Protein AF-A0A845TVC6-F1 (afdb_monomer_lite)

Structure (mmCIF, N/CA/C/O backbone):
data_AF-A0A845TVC6-F1
#
_entry.id   AF-A0A845TVC6-F1
#
loop_
_atom_site.group_PDB
_atom_site.id
_atom_site.type_symbol
_atom_site.label_atom_id
_atom_site.label_alt_id
_atom_site.label_comp_id
_atom_site.label_asym_id
_atom_site.label_entity_id
_atom_site.label_seq_id
_atom_site.pdbx_PDB_ins_code
_atom_site.Cartn_x
_atom_site.Cartn_y
_atom_site.Cartn_z
_atom_site.occupancy
_atom_site.B_iso_or_equiv
_atom_site.auth_seq_id
_atom_site.auth_comp_id
_atom_site.auth_asym_id
_atom_site.auth_atom_id
_atom_site.pdbx_PDB_model_num
ATOM 1 N N . MET A 1 1 ? 1.008 -5.734 -44.797 1.00 48.75 1 MET A N 1
ATOM 2 C CA . MET A 1 1 ? 0.736 -6.660 -43.676 1.00 48.75 1 MET A CA 1
ATOM 3 C C . MET A 1 1 ? 1.845 -6.363 -42.695 1.00 48.75 1 MET A C 1
ATOM 5 O O . MET A 1 1 ? 2.900 -6.953 -42.824 1.00 48.75 1 MET A O 1
ATOM 9 N N . ASP A 1 2 ? 1.666 -5.408 -41.784 1.00 39.56 2 ASP A N 1
ATOM 10 C CA . ASP A 1 2 ? 2.786 -4.949 -40.949 1.00 39.56 2 ASP A CA 1
ATOM 11 C C . ASP A 1 2 ? 2.290 -4.778 -39.523 1.00 39.56 2 ASP A C 1
ATOM 13 O O . ASP A 1 2 ? 2.051 -3.693 -38.999 1.00 39.56 2 ASP A O 1
ATOM 17 N N . GLY A 1 3 ? 2.035 -5.936 -38.921 1.00 44.00 3 GLY A N 1
ATOM 18 C CA . GLY A 1 3 ? 1.875 -6.053 -37.490 1.00 44.00 3 GLY A CA 1
ATOM 19 C C . GLY A 1 3 ? 3.236 -6.065 -36.800 1.00 44.00 3 GLY A C 1
ATOM 20 O O . GLY A 1 3 ? 4.192 -6.651 -37.295 1.00 44.00 3 GLY A O 1
ATOM 21 N N . ARG A 1 4 ? 3.220 -5.558 -35.564 1.00 46.47 4 ARG A N 1
ATOM 22 C CA . ARG A 1 4 ? 4.170 -5.838 -34.472 1.00 46.47 4 ARG A CA 1
ATOM 23 C C . ARG A 1 4 ? 5.437 -4.985 -34.438 1.00 46.47 4 ARG A C 1
ATOM 25 O O . ARG A 1 4 ? 6.548 -5.458 -34.616 1.00 46.47 4 ARG A O 1
ATOM 32 N N . GLY A 1 5 ? 5.242 -3.772 -33.937 1.00 34.66 5 GLY A N 1
ATOM 33 C CA . GLY A 1 5 ? 6.148 -3.165 -32.967 1.00 34.66 5 GLY A CA 1
ATOM 34 C C . GLY A 1 5 ? 5.444 -2.991 -31.622 1.00 34.66 5 GLY A C 1
ATOM 35 O O . GLY A 1 5 ? 5.400 -1.881 -31.103 1.00 34.66 5 GLY A O 1
ATOM 36 N N . ARG A 1 6 ? 4.823 -4.048 -31.059 1.00 37.31 6 ARG A N 1
ATOM 37 C CA . ARG A 1 6 ? 4.496 -4.028 -29.621 1.00 37.31 6 ARG A CA 1
ATOM 38 C C . ARG A 1 6 ? 5.851 -3.970 -28.935 1.00 37.31 6 ARG A C 1
ATOM 40 O O . ARG A 1 6 ? 6.510 -4.997 -28.819 1.00 37.31 6 ARG A O 1
ATOM 47 N N . SER A 1 7 ? 6.284 -2.767 -28.569 1.00 37.03 7 SER A N 1
ATOM 48 C CA . SER A 1 7 ? 7.358 -2.587 -27.608 1.00 37.03 7 SER A CA 1
ATOM 49 C C . SER A 1 7 ? 6.877 -3.291 -26.345 1.00 37.03 7 SER A C 1
ATOM 51 O O . SER A 1 7 ? 6.062 -2.764 -25.588 1.00 37.03 7 SER A O 1
ATOM 53 N N . LEU A 1 8 ? 7.263 -4.560 -26.216 1.00 42.22 8 LEU A N 1
ATOM 54 C CA . LEU A 1 8 ? 7.167 -5.338 -24.998 1.00 42.22 8 LEU A CA 1
ATOM 55 C C . LEU A 1 8 ? 8.187 -4.695 -24.069 1.00 42.22 8 LEU A C 1
ATOM 57 O O . LEU A 1 8 ? 9.314 -5.160 -23.934 1.00 42.22 8 LEU A O 1
ATOM 61 N N . ILE A 1 9 ? 7.815 -3.551 -23.502 1.00 46.81 9 ILE A N 1
ATOM 62 C CA . ILE A 1 9 ? 8.515 -3.009 -22.356 1.00 46.81 9 ILE A CA 1
ATOM 63 C C . ILE A 1 9 ? 8.237 -4.045 -21.274 1.00 46.81 9 ILE A C 1
ATOM 65 O O . ILE A 1 9 ? 7.154 -4.066 -20.703 1.00 46.81 9 ILE A O 1
ATOM 69 N N . SER A 1 10 ? 9.153 -4.990 -21.079 1.00 46.50 10 SER A N 1
ATOM 70 C CA . SER A 1 10 ? 9.121 -5.875 -19.924 1.00 46.50 10 SER A CA 1
ATOM 71 C C . SER A 1 10 ? 9.284 -4.981 -18.704 1.00 46.50 10 SER A C 1
ATOM 73 O O . SER A 1 10 ? 10.396 -4.594 -18.345 1.00 46.50 10 SER A O 1
ATOM 75 N N . HIS A 1 11 ? 8.166 -4.567 -18.118 1.00 66.75 11 HIS A N 1
ATOM 76 C 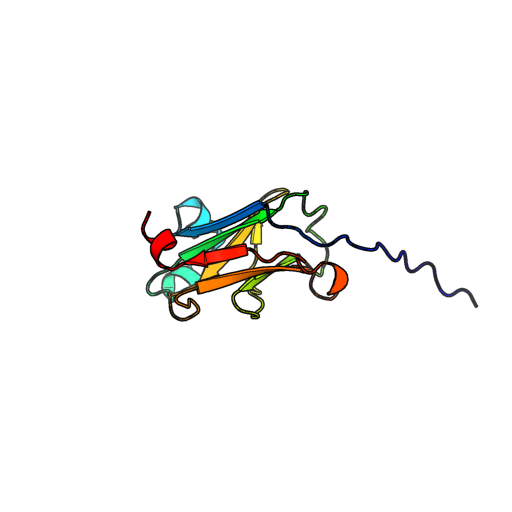CA . HIS A 1 11 ? 8.185 -3.808 -16.889 1.00 66.75 11 HIS A CA 1
ATOM 77 C C . HIS A 1 11 ? 8.736 -4.744 -15.808 1.00 66.75 11 HIS A C 1
ATOM 79 O O . HIS A 1 11 ? 8.174 -5.800 -15.518 1.00 66.75 11 HIS A O 1
ATOM 85 N N . ALA A 1 12 ? 9.907 -4.403 -15.273 1.00 81.44 12 ALA A N 1
ATOM 86 C CA . ALA A 1 12 ? 10.497 -5.168 -14.187 1.00 81.44 12 ALA A CA 1
ATOM 87 C C . ALA A 1 12 ? 9.536 -5.188 -12.980 1.00 81.44 12 ALA A C 1
ATOM 89 O O . ALA A 1 12 ? 8.803 -4.214 -12.776 1.00 81.44 12 ALA A O 1
ATOM 90 N N . PRO A 1 13 ? 9.564 -6.251 -12.159 1.00 89.56 13 PRO A N 1
ATOM 91 C CA . PRO A 1 13 ? 8.813 -6.302 -10.914 1.00 89.56 13 PRO A CA 1
ATOM 92 C C . PRO A 1 13 ? 9.030 -5.055 -10.056 1.00 89.56 13 PRO A C 1
ATOM 94 O O . PRO A 1 13 ? 10.162 -4.581 -9.898 1.00 89.56 13 PRO A O 1
ATOM 97 N N . VAL A 1 14 ? 7.944 -4.537 -9.488 1.00 91.00 14 VAL A N 1
ATOM 98 C CA . VAL A 1 14 ? 7.988 -3.415 -8.554 1.00 91.00 14 VAL A CA 1
ATOM 99 C C . VAL A 1 14 ? 8.325 -3.951 -7.170 1.00 91.00 14 VAL A C 1
ATOM 101 O O . VAL A 1 14 ? 7.456 -4.414 -6.435 1.00 91.00 14 VAL A O 1
ATOM 104 N N . GLU A 1 15 ? 9.600 -3.883 -6.802 1.00 95.44 15 GLU A N 1
ATOM 105 C CA . GLU A 1 15 ? 10.055 -4.300 -5.475 1.00 95.44 15 GLU A CA 1
ATOM 106 C C . GLU A 1 15 ? 9.863 -3.188 -4.439 1.00 95.44 15 GLU A C 1
ATOM 108 O O . GLU A 1 15 ? 10.071 -1.998 -4.717 1.00 95.44 15 GLU A O 1
ATOM 113 N N . LEU A 1 16 ? 9.480 -3.585 -3.226 1.00 96.56 16 LEU A N 1
ATOM 114 C CA . LEU A 1 16 ? 9.158 -2.665 -2.141 1.00 96.56 16 LEU A CA 1
ATOM 115 C C . LEU A 1 16 ? 10.355 -2.487 -1.212 1.00 96.56 16 LEU A C 1
ATOM 117 O O . LEU A 1 16 ? 11.036 -3.443 -0.856 1.00 96.56 16 LEU A O 1
ATOM 121 N N . LYS A 1 17 ? 10.601 -1.243 -0.814 1.00 96.25 17 LYS A N 1
ATOM 122 C CA . LYS A 1 17 ? 11.617 -0.877 0.173 1.00 96.25 17 LYS A CA 1
ATOM 123 C C . LYS A 1 17 ? 11.035 -0.880 1.584 1.00 96.25 17 LYS A C 1
ATOM 125 O O . LYS A 1 17 ? 11.677 -1.357 2.511 1.00 96.25 17 LYS A O 1
ATOM 130 N N . SER A 1 18 ? 9.842 -0.317 1.745 1.00 95.12 18 SER A N 1
ATOM 131 C CA . SER A 1 18 ? 9.168 -0.212 3.038 1.00 95.12 18 SER A CA 1
ATOM 132 C C . SER A 1 18 ? 7.668 -0.054 2.857 1.00 95.12 18 SER A C 1
ATOM 134 O O . SER A 1 18 ? 7.211 0.515 1.862 1.00 95.12 18 SER A O 1
ATOM 136 N N . VAL A 1 19 ? 6.915 -0.518 3.850 1.00 95.06 19 VAL A N 1
ATOM 137 C CA . VAL A 1 19 ? 5.479 -0.273 3.973 1.00 95.06 19 VAL A CA 1
ATOM 138 C C . VAL A 1 19 ? 5.185 0.238 5.372 1.00 95.06 19 VAL A C 1
ATOM 140 O O . VAL A 1 19 ? 5.813 -0.195 6.336 1.00 95.06 19 VAL A O 1
ATOM 143 N N . SER A 1 20 ? 4.246 1.162 5.489 1.00 93.50 20 SER A N 1
ATOM 144 C CA . SER A 1 20 ? 3.750 1.627 6.777 1.00 93.50 20 SER A CA 1
ATOM 145 C C . SER A 1 20 ? 2.281 1.974 6.669 1.00 93.50 20 SER A C 1
ATOM 147 O O . SER A 1 20 ? 1.782 2.327 5.602 1.00 93.50 20 SER A O 1
ATOM 149 N N . ILE A 1 21 ? 1.572 1.866 7.782 1.00 92.25 21 ILE A N 1
ATOM 150 C CA . ILE A 1 21 ? 0.182 2.284 7.865 1.00 92.25 21 ILE A CA 1
ATOM 151 C C . ILE A 1 21 ? -0.013 3.089 9.137 1.00 92.25 21 ILE A C 1
ATOM 153 O O . ILE A 1 21 ? 0.494 2.728 10.195 1.00 92.25 21 ILE A O 1
ATOM 157 N N . ARG A 1 22 ? -0.697 4.221 9.009 1.00 91.94 22 ARG A N 1
ATOM 158 C CA . ARG A 1 22 ? -0.880 5.186 10.095 1.00 91.94 22 ARG A CA 1
ATOM 159 C C . ARG A 1 22 ? -2.126 6.029 9.863 1.00 91.94 22 ARG A C 1
ATOM 161 O O . ARG A 1 22 ? -2.754 5.936 8.810 1.00 91.94 22 ARG A O 1
ATOM 168 N N . ARG A 1 23 ? -2.481 6.862 10.841 1.00 91.44 23 ARG A N 1
ATOM 169 C CA . ARG A 1 23 ? -3.497 7.909 10.651 1.00 91.44 23 ARG A CA 1
ATOM 170 C C . ARG A 1 23 ? -3.015 8.933 9.625 1.00 91.44 23 ARG A C 1
ATOM 172 O O . ARG A 1 23 ? -1.812 9.165 9.514 1.00 91.44 23 ARG A O 1
ATOM 179 N N . LEU A 1 24 ? -3.958 9.514 8.889 1.00 91.94 24 LEU A N 1
ATOM 180 C CA . LEU A 1 24 ? -3.649 10.532 7.890 1.00 91.94 24 LEU A CA 1
ATOM 181 C C . LEU A 1 24 ? -3.100 11.785 8.580 1.00 91.94 24 LEU A C 1
ATOM 183 O O . LEU A 1 24 ? -3.563 12.166 9.655 1.00 91.94 24 LEU A O 1
ATOM 187 N N . ASP A 1 25 ? -2.125 12.415 7.938 1.00 90.88 25 ASP A N 1
ATOM 188 C CA . ASP A 1 25 ? -1.705 13.782 8.234 1.00 90.88 25 ASP A CA 1
ATOM 189 C C . ASP A 1 25 ? -2.423 14.798 7.321 1.00 90.88 25 ASP A C 1
ATOM 191 O O . ASP A 1 25 ? -3.064 14.431 6.336 1.00 90.88 25 ASP A O 1
ATOM 195 N N . ALA A 1 26 ? -2.327 16.092 7.645 1.00 89.62 26 ALA A N 1
ATOM 196 C CA . ALA A 1 26 ? -3.115 17.146 6.994 1.00 89.62 26 ALA A CA 1
ATOM 197 C C . ALA A 1 26 ? -2.889 17.273 5.474 1.00 89.62 26 ALA A C 1
ATOM 199 O O . ALA A 1 26 ? -3.735 17.823 4.768 1.00 89.62 26 ALA A O 1
ATOM 200 N N . ASP A 1 27 ? -1.746 16.814 4.958 1.00 90.38 27 ASP A N 1
ATOM 201 C CA . ASP A 1 27 ? -1.493 16.755 3.516 1.00 90.38 27 ASP A CA 1
ATOM 202 C C . ASP A 1 27 ? -2.234 15.570 2.883 1.00 90.38 27 ASP A C 1
ATOM 204 O O . ASP A 1 27 ? -2.978 15.722 1.915 1.00 90.38 27 ASP A O 1
ATOM 208 N N . GLN A 1 28 ? -2.134 14.401 3.509 1.00 92.12 28 GLN A N 1
ATOM 209 C CA . GLN A 1 28 ? -2.809 13.179 3.078 1.00 92.12 28 GLN A CA 1
ATOM 210 C C . GLN A 1 28 ? -4.332 13.282 3.133 1.00 92.12 28 GLN A C 1
ATOM 212 O O . GLN A 1 28 ? -5.004 12.741 2.259 1.00 92.12 28 GLN A O 1
ATOM 217 N N . GLU A 1 29 ? -4.889 14.002 4.105 1.00 91.50 29 GLU A N 1
ATOM 218 C CA . GLU A 1 29 ? -6.324 14.299 4.165 1.00 91.50 29 GLU A CA 1
ATOM 219 C C . GLU A 1 29 ? -6.801 15.079 2.931 1.00 91.50 29 GLU A C 1
ATOM 221 O O . GLU A 1 29 ? -7.884 14.816 2.401 1.00 91.50 29 GLU A O 1
ATOM 226 N N . LYS A 1 30 ? -5.977 16.002 2.414 1.00 90.12 30 LYS A N 1
ATOM 227 C CA . LYS A 1 30 ? -6.292 16.742 1.182 1.00 90.12 30 LYS A CA 1
ATOM 228 C C . LYS A 1 30 ? -6.263 15.832 -0.040 1.00 90.12 30 LYS A C 1
ATOM 230 O O . LYS A 1 30 ? -7.118 15.986 -0.907 1.00 90.12 30 LYS A O 1
ATOM 235 N N . ILE A 1 31 ? -5.310 14.897 -0.096 1.00 90.31 31 ILE A N 1
ATOM 236 C CA . ILE A 1 31 ? -5.198 13.917 -1.189 1.00 90.31 31 ILE A CA 1
ATOM 237 C C . ILE A 1 31 ? -6.379 12.938 -1.158 1.00 90.31 31 ILE A C 1
ATOM 239 O O . ILE A 1 31 ? -6.970 12.667 -2.199 1.00 90.31 31 ILE A O 1
ATOM 243 N N . ALA A 1 32 ? -6.736 12.430 0.025 1.00 89.81 32 ALA A N 1
ATOM 244 C CA . ALA A 1 32 ? -7.849 11.500 0.204 1.00 89.81 32 ALA A CA 1
ATOM 245 C C . ALA A 1 32 ? -9.203 12.135 -0.158 1.00 89.81 32 ALA A C 1
ATOM 247 O O . ALA A 1 32 ? -10.095 11.461 -0.671 1.00 89.81 32 ALA A O 1
ATOM 248 N N . GLY A 1 33 ? -9.342 13.440 0.085 1.00 90.81 33 GLY A N 1
ATOM 249 C CA . GLY A 1 33 ? -10.525 14.212 -0.265 1.00 90.81 33 GLY A CA 1
ATOM 250 C C . GLY A 1 33 ? -11.634 14.144 0.790 1.00 90.81 33 GLY A C 1
ATOM 251 O O . GLY A 1 33 ? -11.769 13.193 1.562 1.00 90.81 33 GLY A O 1
ATOM 252 N N . LYS A 1 34 ? -12.468 15.190 0.818 1.00 88.50 34 LYS A N 1
ATOM 253 C CA . LYS A 1 34 ? -13.514 15.369 1.841 1.00 88.50 34 LYS A CA 1
ATOM 254 C C . LYS A 1 34 ? -14.588 14.280 1.813 1.00 88.50 34 LYS A C 1
ATOM 256 O O . LYS A 1 34 ? -15.112 13.937 2.866 1.00 88.50 34 LYS A O 1
ATOM 261 N N . GLU A 1 35 ? -14.906 13.741 0.638 1.00 89.44 35 GLU A N 1
ATOM 262 C CA . GLU A 1 35 ? -15.918 12.687 0.484 1.00 89.44 35 GLU A CA 1
ATOM 263 C C . GLU A 1 35 ? -15.489 11.388 1.173 1.00 89.44 35 GLU A C 1
ATOM 265 O O . GLU A 1 35 ? -16.259 10.807 1.936 1.00 89.44 35 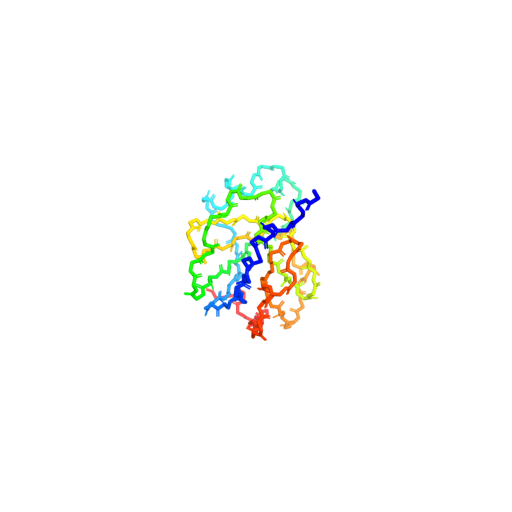GLU A O 1
ATOM 270 N N . PHE A 1 36 ? -14.232 10.976 0.980 1.00 91.12 36 PHE A N 1
ATOM 271 C CA . PHE A 1 36 ? -13.664 9.824 1.674 1.00 91.12 36 PHE A CA 1
ATOM 272 C C . PHE A 1 36 ? -13.662 10.038 3.191 1.00 91.12 36 PHE A C 1
ATOM 274 O O . PHE A 1 36 ? -14.104 9.169 3.945 1.00 91.12 36 PHE A O 1
ATOM 281 N N . LEU A 1 37 ? -13.208 11.210 3.645 1.00 90.94 37 LEU A N 1
ATOM 282 C CA . LEU A 1 37 ? -13.127 11.528 5.071 1.00 90.94 37 LEU A CA 1
ATOM 283 C C . LEU A 1 37 ? -14.507 11.571 5.739 1.00 90.94 37 LEU A C 1
ATOM 285 O O . LEU A 1 37 ? -14.658 11.050 6.839 1.00 90.94 37 LEU A O 1
ATOM 289 N N . GLY A 1 38 ? -15.524 12.119 5.068 1.00 89.38 38 GLY A N 1
ATOM 290 C CA . GLY A 1 38 ? -16.885 12.219 5.605 1.00 89.38 38 GLY A CA 1
ATOM 291 C C . GLY A 1 38 ? -17.571 10.868 5.841 1.00 89.38 38 GLY A C 1
ATOM 292 O O . GLY A 1 38 ? -18.436 10.768 6.708 1.00 89.38 38 GLY A O 1
ATOM 293 N N . GLY A 1 39 ? -17.179 9.825 5.101 1.00 88.25 39 GLY A N 1
ATOM 294 C CA . GLY A 1 39 ? -17.684 8.456 5.271 1.00 88.25 39 GLY A CA 1
ATOM 295 C C . GLY A 1 39 ? -16.793 7.539 6.118 1.00 88.25 39 GLY A C 1
ATOM 296 O O . GLY A 1 39 ? -17.180 6.403 6.402 1.00 88.25 39 GLY A O 1
ATOM 297 N N . SER A 1 40 ? -15.601 7.997 6.509 1.00 89.31 40 SER A N 1
ATOM 298 C CA . SER A 1 40 ? -14.605 7.176 7.202 1.00 89.31 40 SER A CA 1
ATOM 299 C C . SER A 1 40 ? -14.790 7.216 8.716 1.00 89.31 40 SER A C 1
ATOM 301 O O . SER A 1 40 ? -14.967 8.277 9.307 1.00 89.31 40 SER A O 1
ATOM 303 N N . LYS A 1 41 ? -14.713 6.052 9.371 1.00 89.44 41 LYS A N 1
ATOM 304 C CA . LYS A 1 41 ? -14.799 5.963 10.841 1.00 89.44 41 LYS A CA 1
ATOM 305 C C . LYS A 1 41 ? -13.441 6.119 11.504 1.00 89.44 41 LYS A C 1
ATOM 307 O O . LYS A 1 41 ? -13.330 6.716 12.568 1.00 89.44 41 LYS A O 1
ATOM 312 N N . GLU A 1 42 ? -12.420 5.541 10.888 1.00 90.44 42 GLU A N 1
ATOM 313 C CA . GLU A 1 42 ? -11.052 5.605 11.374 1.00 90.44 42 GLU A CA 1
ATOM 314 C C . GLU A 1 42 ? -10.122 5.577 10.159 1.00 90.44 42 GLU A C 1
ATOM 316 O O . GLU A 1 42 ? -9.606 4.515 9.804 1.00 90.44 42 GLU A O 1
ATOM 321 N N . PRO A 1 43 ? -9.969 6.721 9.468 1.00 92.88 43 PRO A N 1
ATOM 322 C CA . PRO A 1 43 ? -9.232 6.764 8.222 1.00 92.88 43 PRO A CA 1
ATOM 323 C C . PRO A 1 43 ? -7.746 6.485 8.474 1.00 92.88 43 PRO A C 1
ATOM 325 O O . PRO A 1 43 ? -7.117 7.056 9.372 1.00 92.88 43 PRO A O 1
ATOM 328 N N . LEU A 1 44 ? -7.185 5.603 7.653 1.00 93.88 44 LEU A N 1
ATOM 329 C CA . LEU A 1 44 ? -5.777 5.225 7.660 1.00 93.88 44 LEU A CA 1
ATOM 330 C C . LEU A 1 44 ? -5.175 5.414 6.270 1.00 93.88 44 LEU A C 1
ATOM 332 O O . LEU A 1 44 ? -5.854 5.268 5.255 1.00 93.88 44 LEU A O 1
ATOM 336 N N . VAL A 1 45 ? -3.881 5.707 6.227 1.00 94.94 45 VAL A N 1
ATOM 337 C CA . VAL A 1 45 ? -3.084 5.728 5.004 1.00 94.94 45 VAL A CA 1
ATOM 338 C C . VAL A 1 45 ? -2.128 4.548 5.021 1.00 94.94 45 VAL A C 1
ATOM 340 O O . VAL A 1 45 ? -1.423 4.335 6.003 1.00 94.94 45 VAL A O 1
ATOM 343 N N . LEU A 1 46 ? -2.095 3.788 3.935 1.00 95.25 46 LEU A N 1
ATOM 344 C CA . LEU A 1 46 ? -1.062 2.807 3.640 1.00 95.25 46 LEU A CA 1
ATOM 345 C C . LEU A 1 46 ? -0.038 3.474 2.723 1.00 95.25 46 LEU A C 1
ATOM 347 O O . LEU A 1 46 ? -0.347 3.803 1.580 1.00 95.25 46 LEU A O 1
ATOM 351 N N . ASN A 1 47 ? 1.168 3.685 3.235 1.00 95.06 47 ASN A N 1
ATOM 352 C CA . ASN A 1 47 ? 2.291 4.227 2.491 1.00 95.06 47 ASN A CA 1
ATOM 353 C C . ASN A 1 47 ? 3.208 3.084 2.055 1.00 95.06 47 ASN A C 1
ATOM 355 O O . ASN A 1 47 ? 3.664 2.285 2.874 1.00 95.06 47 ASN A O 1
ATOM 359 N N . VAL A 1 48 ? 3.477 3.018 0.757 1.00 96.50 48 VAL A N 1
ATOM 360 C CA . VAL A 1 48 ? 4.379 2.046 0.152 1.00 96.50 48 VAL A CA 1
ATOM 361 C C . VAL A 1 48 ? 5.492 2.796 -0.560 1.00 96.50 48 VAL A C 1
ATOM 363 O O . VAL A 1 48 ? 5.240 3.587 -1.464 1.00 96.50 48 VAL A O 1
ATOM 366 N N . THR A 1 49 ? 6.735 2.525 -0.172 1.00 96.31 49 THR A N 1
ATOM 367 C CA . THR A 1 49 ? 7.926 3.054 -0.843 1.00 96.31 49 THR A CA 1
ATOM 368 C C . THR A 1 49 ? 8.576 1.953 -1.667 1.00 96.31 49 THR A C 1
ATOM 370 O O . THR A 1 49 ? 8.845 0.867 -1.153 1.00 96.31 49 THR A O 1
ATOM 373 N N . THR A 1 50 ? 8.867 2.223 -2.935 1.00 94.94 50 THR A N 1
ATOM 374 C CA . THR A 1 50 ? 9.485 1.274 -3.865 1.00 94.94 50 THR A CA 1
ATOM 375 C C . THR A 1 50 ? 11.005 1.421 -3.905 1.00 94.94 50 THR A C 1
ATOM 377 O O . THR A 1 50 ? 11.560 2.506 -3.711 1.00 94.94 50 THR A O 1
ATOM 380 N N . VAL A 1 51 ? 11.704 0.317 -4.184 1.00 93.94 51 VAL A N 1
ATOM 381 C CA . VAL A 1 51 ? 13.174 0.304 -4.307 1.00 93.94 51 VAL A CA 1
ATOM 382 C C . VAL A 1 51 ? 13.626 1.137 -5.505 1.00 93.94 51 VAL A C 1
ATOM 384 O O . VAL A 1 51 ? 14.549 1.942 -5.402 1.00 93.94 51 VAL A O 1
ATOM 387 N N . LYS A 1 52 ? 12.959 0.951 -6.645 1.00 90.75 52 LYS A N 1
ATOM 388 C CA . LYS A 1 52 ? 13.210 1.683 -7.890 1.00 90.75 52 LYS A CA 1
ATOM 389 C C . LYS A 1 52 ? 12.099 2.699 -8.141 1.00 90.75 52 LYS A C 1
ATOM 391 O O . LYS A 1 52 ? 10.973 2.460 -7.695 1.00 90.75 52 LYS A O 1
ATOM 396 N N . PRO A 1 53 ? 12.384 3.801 -8.852 1.00 89.56 53 PRO A N 1
ATOM 397 C CA . PRO A 1 53 ? 11.347 4.756 -9.204 1.00 89.56 53 PRO A CA 1
ATOM 398 C C . PRO A 1 53 ? 10.294 4.084 -10.092 1.00 89.56 53 PRO A C 1
ATOM 400 O O . PRO A 1 53 ? 10.622 3.287 -10.970 1.00 89.56 53 PRO A O 1
ATOM 403 N N . LEU A 1 54 ? 9.029 4.434 -9.878 1.00 83.62 54 LEU A N 1
ATOM 404 C CA . LEU A 1 54 ? 7.853 3.914 -10.583 1.00 83.62 54 LEU A CA 1
ATOM 405 C C . LEU A 1 54 ? 7.786 4.340 -12.059 1.00 83.62 54 LEU A C 1
ATOM 407 O O . LEU A 1 54 ? 6.919 3.880 -12.798 1.00 83.62 54 LEU A O 1
ATOM 411 N N . GLY A 1 55 ? 8.703 5.204 -12.501 1.00 77.88 55 GLY A N 1
ATOM 412 C CA . GLY A 1 55 ? 8.722 5.745 -13.854 1.00 77.88 55 GLY A CA 1
ATOM 413 C C . GLY A 1 55 ? 7.562 6.710 -14.104 1.00 77.88 55 GLY A C 1
ATOM 414 O O . GLY A 1 55 ? 7.096 7.393 -13.193 1.00 77.88 55 GLY A O 1
ATOM 415 N N . ASN A 1 56 ? 7.117 6.806 -15.358 1.00 70.75 56 ASN A N 1
ATOM 416 C CA . ASN A 1 56 ? 6.029 7.708 -15.728 1.00 70.75 56 ASN A CA 1
ATOM 417 C C . ASN A 1 56 ? 4.665 7.106 -15.355 1.00 70.75 56 ASN A C 1
ATOM 419 O O . ASN A 1 56 ? 4.131 6.269 -16.083 1.00 70.75 56 ASN A O 1
ATOM 423 N N . THR A 1 57 ? 4.097 7.578 -14.249 1.00 66.94 57 THR A N 1
ATOM 424 C CA . THR A 1 57 ? 2.798 7.156 -13.706 1.00 66.94 57 THR A CA 1
ATOM 425 C C . THR A 1 57 ? 1.587 7.813 -14.384 1.00 66.94 57 THR A C 1
ATOM 427 O O . THR A 1 57 ? 0.463 7.478 -14.031 1.00 66.94 57 THR A O 1
ATOM 430 N N . GLN A 1 58 ? 1.772 8.692 -15.383 1.00 58.88 58 GLN A N 1
ATOM 431 C CA . GLN A 1 58 ? 0.675 9.337 -16.136 1.00 58.88 58 GLN A CA 1
ATOM 432 C C . GLN A 1 58 ? 0.031 8.434 -17.206 1.00 58.88 58 GLN A C 1
ATOM 434 O O . GLN A 1 58 ? -0.799 8.890 -17.992 1.00 58.88 58 GLN A O 1
ATOM 439 N N . ARG A 1 59 ? 0.424 7.158 -17.300 1.00 56.41 59 ARG A N 1
ATOM 440 C CA . ARG A 1 59 ? -0.204 6.220 -18.241 1.00 56.41 59 ARG A CA 1
ATOM 441 C C . ARG A 1 59 ? -1.587 5.796 -17.743 1.00 56.41 59 ARG A C 1
ATOM 443 O O . ARG A 1 59 ? -1.829 5.741 -16.545 1.00 56.41 59 ARG A O 1
ATOM 450 N N . SER A 1 60 ? -2.470 5.435 -18.677 1.00 57.12 60 SER A N 1
ATOM 451 C CA . SER A 1 60 ? -3.869 5.051 -18.414 1.00 57.12 60 SER A CA 1
ATOM 452 C C . SER A 1 60 ? -4.056 3.877 -17.443 1.00 57.12 60 SER A C 1
ATOM 454 O O . SER A 1 60 ? -5.157 3.686 -16.939 1.00 57.12 60 SER A O 1
ATOM 456 N N . SER A 1 61 ? -2.998 3.116 -17.163 1.00 69.50 61 SER A N 1
ATOM 457 C CA . SER A 1 61 ? -2.996 2.031 -16.185 1.00 69.50 61 SER A CA 1
ATOM 458 C C . SER A 1 61 ? -1.869 2.282 -15.193 1.00 69.50 61 SER A C 1
ATOM 460 O O . SER A 1 61 ? -0.718 2.000 -15.502 1.00 69.50 61 SER A O 1
ATOM 462 N N . GLY A 1 62 ? -2.172 2.883 -14.046 1.00 83.62 62 GLY A N 1
ATOM 463 C CA . GLY A 1 62 ? -1.172 3.176 -13.021 1.00 83.62 62 GLY A CA 1
ATOM 464 C C . GLY A 1 62 ? -0.821 1.960 -12.152 1.00 83.62 62 GLY A C 1
ATOM 465 O O . GLY A 1 62 ? -1.512 0.934 -12.190 1.00 83.62 62 GLY A O 1
ATOM 466 N N . PRO A 1 63 ? 0.240 2.071 -11.337 1.00 91.12 63 PRO A N 1
ATOM 467 C CA . PRO A 1 63 ? 0.507 1.117 -10.271 1.00 91.12 63 PRO A CA 1
ATOM 468 C C . PRO A 1 63 ? -0.607 1.155 -9.218 1.00 91.12 63 PRO A C 1
ATOM 470 O O . PRO A 1 63 ? -1.062 2.226 -8.819 1.00 91.12 63 PRO A O 1
ATOM 473 N N . VAL A 1 64 ? -0.994 -0.016 -8.727 1.00 94.44 64 VAL A N 1
ATOM 474 C CA . VAL A 1 64 ? -1.922 -0.184 -7.610 1.00 94.44 64 VAL A CA 1
ATOM 475 C C . VAL A 1 64 ? -1.270 -0.970 -6.488 1.00 94.44 64 VAL A C 1
ATOM 477 O O . VAL A 1 64 ? -0.522 -1.925 -6.716 1.00 94.44 64 VAL A O 1
ATOM 480 N N . ILE A 1 65 ? -1.570 -0.566 -5.259 1.00 96.56 65 ILE A N 1
ATOM 481 C CA . ILE A 1 65 ? -1.221 -1.336 -4.074 1.00 96.56 65 ILE A CA 1
ATOM 482 C C . ILE A 1 65 ? -2.164 -2.537 -3.987 1.00 96.56 65 ILE A C 1
ATOM 484 O O . ILE A 1 65 ? -3.371 -2.423 -4.192 1.00 96.56 65 ILE A O 1
ATOM 488 N N . VAL A 1 66 ? -1.605 -3.694 -3.656 1.00 97.19 66 VAL A N 1
ATOM 489 C CA . VAL A 1 66 ? -2.332 -4.928 -3.380 1.00 97.19 66 VAL A CA 1
ATOM 490 C C . VAL A 1 66 ? -2.189 -5.233 -1.895 1.00 97.19 66 VAL A C 1
ATOM 492 O O . VAL A 1 66 ? -1.094 -5.542 -1.427 1.00 97.19 66 VAL A O 1
ATOM 495 N N . LEU A 1 67 ? -3.292 -5.160 -1.155 1.00 96.94 67 LEU A N 1
ATOM 496 C CA . LEU A 1 67 ? -3.354 -5.458 0.274 1.00 96.94 67 LEU A CA 1
ATOM 497 C C . LEU A 1 67 ? -4.079 -6.786 0.479 1.00 96.94 67 LEU A C 1
ATOM 499 O O . LEU A 1 67 ? -5.232 -6.934 0.086 1.00 96.94 67 LEU A O 1
ATOM 503 N N . ASN A 1 68 ? -3.416 -7.765 1.095 1.00 95.75 68 ASN A N 1
ATOM 504 C CA . ASN A 1 68 ? -3.984 -9.091 1.372 1.00 95.75 68 ASN A CA 1
ATOM 505 C C . ASN A 1 68 ? -4.569 -9.789 0.126 1.00 95.75 68 ASN A C 1
ATOM 507 O O . ASN A 1 68 ? -5.533 -10.547 0.229 1.00 95.75 68 ASN A O 1
ATOM 511 N N . GLY A 1 69 ? -3.990 -9.521 -1.050 1.00 94.25 69 GLY A N 1
ATOM 512 C CA . GLY A 1 69 ? -4.455 -10.034 -2.344 1.00 94.25 69 GLY A CA 1
ATOM 513 C C . GLY A 1 69 ? -5.536 -9.189 -3.030 1.00 94.25 69 GLY A C 1
ATOM 514 O O . GLY A 1 69 ? -5.935 -9.530 -4.138 1.00 94.25 69 GLY A O 1
ATOM 515 N N . GLN A 1 70 ? -5.992 -8.094 -2.416 1.00 95.06 70 GLN A N 1
ATOM 516 C CA . GLN A 1 70 ? -7.002 -7.195 -2.977 1.00 95.06 70 GLN A CA 1
ATOM 517 C C . GLN A 1 70 ? -6.370 -5.917 -3.534 1.00 95.06 70 GLN A C 1
ATOM 519 O O . GLN A 1 70 ? -5.573 -5.268 -2.858 1.00 95.06 70 GLN A O 1
ATOM 524 N N . ASN A 1 71 ? -6.755 -5.533 -4.751 1.00 94.62 71 ASN A N 1
ATOM 525 C CA . ASN A 1 71 ? -6.280 -4.305 -5.385 1.00 94.62 71 ASN A CA 1
ATOM 526 C C . ASN A 1 71 ? -6.963 -3.081 -4.759 1.00 94.62 71 ASN A C 1
ATOM 528 O O . ASN A 1 71 ? -8.190 -2.979 -4.760 1.00 94.62 71 ASN A O 1
ATOM 532 N N . LEU A 1 72 ? -6.167 -2.129 -4.279 1.00 94.69 72 LEU A N 1
ATOM 533 C CA . LEU A 1 72 ? -6.632 -0.841 -3.778 1.00 94.69 72 LEU A CA 1
ATOM 534 C C . LEU A 1 72 ? -6.654 0.159 -4.936 1.00 94.69 72 LEU A C 1
ATOM 536 O O . LEU A 1 72 ? -5.644 0.775 -5.270 1.00 94.69 72 LEU A O 1
ATOM 540 N N . LEU A 1 73 ? -7.806 0.295 -5.595 1.00 90.88 73 LEU A N 1
ATOM 541 C CA . LEU A 1 73 ? -7.944 1.144 -6.790 1.00 90.88 73 LEU A CA 1
ATOM 542 C C . LEU A 1 73 ? -7.835 2.645 -6.491 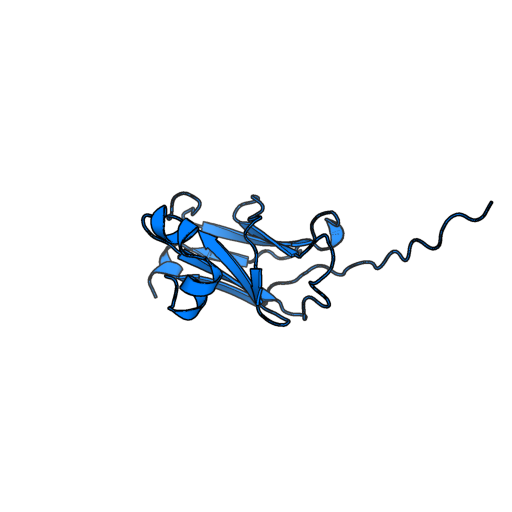1.00 90.88 73 LEU A C 1
ATOM 544 O O . LEU A 1 73 ? -7.585 3.436 -7.392 1.00 90.88 73 LEU A O 1
ATOM 548 N N . ASN A 1 74 ? -7.950 3.031 -5.224 1.00 91.00 74 ASN A N 1
ATOM 549 C CA . ASN A 1 74 ? -7.653 4.367 -4.722 1.00 91.00 74 ASN A CA 1
ATOM 550 C C . ASN A 1 74 ? -6.157 4.542 -4.396 1.00 91.00 74 ASN A C 1
ATOM 552 O O . ASN A 1 74 ? -5.798 5.145 -3.386 1.00 91.00 74 ASN A O 1
ATOM 556 N N . THR A 1 75 ? -5.279 3.957 -5.215 1.00 93.31 75 THR A N 1
ATOM 557 C CA . THR A 1 75 ? -3.834 4.147 -5.085 1.00 93.31 75 THR A CA 1
ATOM 558 C C . THR A 1 75 ? -3.427 5.451 -5.764 1.00 93.31 75 THR A C 1
ATOM 560 O O . THR A 1 75 ? -3.706 5.667 -6.941 1.00 93.31 75 THR A O 1
ATOM 563 N N . HIS A 1 76 ? -2.712 6.298 -5.033 1.00 91.81 76 HIS A N 1
ATOM 564 C CA . HIS A 1 76 ? -2.201 7.581 -5.489 1.00 91.81 76 HIS A CA 1
ATOM 565 C C . HIS A 1 76 ? -0.668 7.567 -5.476 1.00 91.81 76 HIS A C 1
ATOM 567 O O . HIS A 1 76 ? -0.069 7.501 -4.399 1.00 91.81 76 HIS A O 1
ATOM 573 N N . PRO A 1 77 ? -0.000 7.640 -6.637 1.00 90.69 77 PRO A N 1
ATOM 574 C CA . PRO A 1 77 ? 1.439 7.844 -6.679 1.00 90.69 77 PRO A CA 1
ATOM 575 C C . PRO A 1 77 ? 1.797 9.259 -6.221 1.00 90.69 77 PRO A C 1
ATOM 577 O O . PRO A 1 77 ? 1.329 10.245 -6.789 1.00 90.69 77 PRO A O 1
ATOM 580 N N . THR A 1 78 ? 2.655 9.360 -5.207 1.00 88.69 78 THR A N 1
ATOM 581 C CA . THR A 1 78 ? 3.171 10.624 -4.677 1.00 88.69 78 THR A CA 1
ATOM 582 C C . THR A 1 78 ? 4.676 10.708 -4.931 1.00 88.69 78 THR A C 1
ATOM 584 O O . THR A 1 78 ? 5.509 10.088 -4.275 1.00 88.69 78 THR A O 1
ATOM 587 N N . GLY A 1 79 ? 5.057 11.464 -5.960 1.00 85.81 79 GLY A N 1
ATOM 588 C CA . GLY A 1 79 ? 6.445 11.516 -6.420 1.00 85.81 79 GLY A CA 1
ATOM 589 C C . GLY A 1 79 ? 6.876 10.249 -7.168 1.00 85.81 79 GLY A C 1
ATOM 590 O O . GLY A 1 79 ? 6.063 9.560 -7.780 1.00 85.81 79 GLY A O 1
ATOM 591 N N . GLN A 1 80 ? 8.182 9.968 -7.172 1.00 88.75 80 GLN A N 1
ATOM 592 C CA . GLN A 1 80 ? 8.760 8.920 -8.025 1.00 88.75 80 GLN A CA 1
ATOM 593 C C . GLN A 1 80 ? 8.821 7.534 -7.372 1.00 88.75 80 GLN A C 1
ATOM 595 O O . GLN A 1 80 ? 8.954 6.550 -8.089 1.00 88.75 80 GLN A O 1
ATOM 600 N N . HIS A 1 81 ? 8.739 7.437 -6.044 1.00 93.06 81 HIS A N 1
ATOM 601 C CA . HIS A 1 81 ? 8.965 6.186 -5.301 1.00 93.06 81 HIS A CA 1
ATOM 602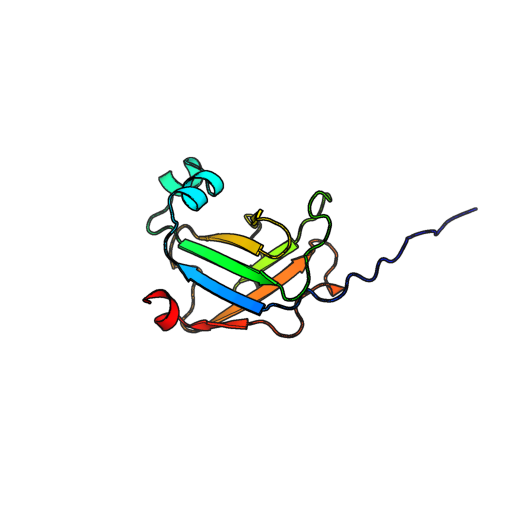 C C . HIS A 1 81 ? 7.824 5.800 -4.361 1.00 93.06 81 HIS A C 1
ATOM 604 O O . HIS A 1 81 ? 7.878 4.730 -3.760 1.00 93.06 81 HIS A O 1
ATOM 610 N N . THR A 1 82 ? 6.823 6.658 -4.187 1.00 94.00 82 THR A N 1
ATOM 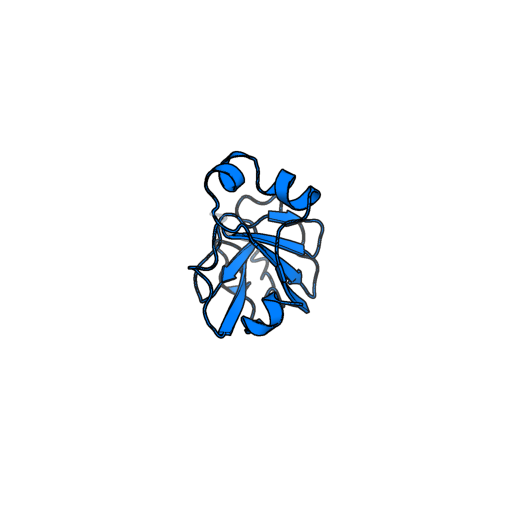611 C CA . THR A 1 82 ? 5.830 6.483 -3.129 1.00 94.00 82 THR A CA 1
ATOM 612 C C . THR A 1 82 ? 4.454 6.271 -3.728 1.00 94.00 82 THR A C 1
ATOM 614 O O . THR A 1 82 ? 4.054 6.956 -4.668 1.00 94.00 82 THR A O 1
ATOM 617 N N . LEU A 1 83 ? 3.729 5.316 -3.163 1.00 95.12 83 LEU A N 1
ATOM 618 C CA . LEU A 1 83 ? 2.314 5.085 -3.400 1.00 95.12 83 LEU A CA 1
ATOM 619 C C . LEU A 1 83 ? 1.581 5.224 -2.073 1.00 95.12 83 LEU A C 1
ATOM 621 O O . LEU A 1 83 ? 2.029 4.698 -1.053 1.00 95.12 83 LEU A O 1
ATOM 625 N N . LEU A 1 84 ? 0.441 5.898 -2.101 1.00 95.31 84 LEU A N 1
ATOM 626 C CA . LEU A 1 84 ? -0.483 5.983 -0.981 1.00 95.31 84 LEU A CA 1
ATOM 627 C C . LEU A 1 84 ? -1.781 5.273 -1.348 1.00 95.31 84 LEU A C 1
ATOM 629 O O . LEU A 1 84 ? -2.263 5.424 -2.464 1.00 95.31 84 LEU A O 1
ATOM 633 N N . ALA A 1 85 ? -2.374 4.550 -0.411 1.00 95.69 85 ALA A N 1
ATOM 634 C CA . ALA A 1 85 ? -3.770 4.134 -0.493 1.00 95.69 85 ALA A CA 1
ATOM 635 C C . ALA A 1 85 ? -4.479 4.481 0.814 1.00 95.69 85 ALA A C 1
ATOM 637 O O . ALA A 1 85 ? -3.867 4.453 1.882 1.00 95.69 85 ALA A O 1
ATOM 638 N N . PHE A 1 86 ? -5.767 4.798 0.736 1.00 94.69 86 PHE A N 1
ATOM 639 C CA . PHE A 1 86 ? -6.548 5.231 1.894 1.00 94.69 86 PHE A CA 1
ATOM 640 C C . PHE A 1 86 ? -7.557 4.157 2.305 1.00 94.69 86 PHE A C 1
ATOM 642 O O . PHE A 1 86 ? -8.268 3.600 1.471 1.00 94.69 86 PHE A O 1
ATOM 649 N N . LEU A 1 87 ? -7.626 3.847 3.595 1.00 93.69 87 LEU A N 1
ATOM 650 C CA . LEU A 1 87 ? -8.554 2.867 4.155 1.00 93.69 87 LEU A CA 1
ATOM 651 C C . LEU A 1 87 ? -9.539 3.586 5.082 1.00 93.69 87 LEU A C 1
ATOM 653 O O . LEU A 1 87 ? -9.087 4.334 5.947 1.00 93.69 87 LEU A O 1
ATOM 657 N N . PRO A 1 88 ? -10.861 3.404 4.921 1.00 93.19 88 PRO A N 1
ATOM 658 C CA . PRO A 1 88 ? -11.855 4.159 5.693 1.00 93.19 88 PRO A CA 1
ATOM 659 C C . PRO A 1 88 ? -11.983 3.686 7.151 1.00 93.19 88 PRO A C 1
ATOM 661 O O . PRO A 1 88 ? -12.489 4.408 8.017 1.00 93.19 88 PRO A O 1
ATOM 664 N N . ASP A 1 89 ? -11.571 2.445 7.408 1.00 90.62 89 ASP A N 1
ATOM 665 C CA . ASP A 1 89 ? -11.518 1.807 8.715 1.00 90.62 89 ASP A CA 1
ATOM 666 C C . ASP A 1 89 ? -10.519 0.629 8.701 1.00 90.62 89 ASP A C 1
ATOM 668 O O . ASP A 1 89 ? -9.916 0.291 7.677 1.00 90.62 89 ASP A O 1
ATOM 672 N N . ARG A 1 90 ? -10.339 -0.025 9.855 1.00 90.12 90 ARG A N 1
ATOM 673 C CA . ARG A 1 90 ? -9.442 -1.185 10.012 1.00 90.12 90 ARG A CA 1
ATOM 674 C C . ARG A 1 90 ? -10.007 -2.505 9.486 1.00 90.12 90 ARG A C 1
ATOM 676 O O . ARG A 1 90 ? -9.326 -3.516 9.615 1.00 90.12 90 ARG A O 1
ATOM 683 N N . LYS A 1 91 ? -11.219 -2.561 8.919 1.00 90.06 91 LYS A N 1
ATOM 684 C CA . LYS A 1 91 ? -11.868 -3.853 8.603 1.00 90.06 91 LYS A CA 1
ATOM 685 C C . LYS A 1 91 ? -11.121 -4.667 7.552 1.00 90.06 91 LYS A C 1
ATOM 687 O O . LYS A 1 91 ? -11.188 -5.890 7.576 1.00 90.06 91 LYS A O 1
ATOM 692 N N . ALA A 1 92 ? -10.417 -3.999 6.640 1.00 87.06 92 ALA A N 1
ATOM 693 C CA . ALA A 1 92 ? -9.590 -4.659 5.629 1.00 87.06 92 ALA A CA 1
ATOM 694 C C . ALA A 1 92 ? -8.267 -5.219 6.196 1.00 87.06 92 ALA A C 1
ATOM 696 O O . ALA A 1 92 ? -7.577 -5.986 5.517 1.00 87.06 92 ALA A O 1
ATOM 697 N N . LEU A 1 93 ? -7.898 -4.837 7.425 1.00 91.81 93 LEU A N 1
ATOM 698 C CA . LEU A 1 93 ? -6.647 -5.234 8.057 1.00 91.81 93 LEU A CA 1
ATOM 699 C C . LEU A 1 93 ? -6.811 -6.545 8.830 1.00 91.81 93 LEU A C 1
ATOM 701 O O . LEU A 1 93 ? -7.767 -6.757 9.572 1.00 91.81 93 LEU A O 1
ATOM 705 N N . LYS A 1 94 ? -5.820 -7.417 8.676 1.00 92.75 94 LYS A N 1
ATOM 706 C CA . LYS A 1 94 ? -5.653 -8.671 9.418 1.00 92.75 94 LYS A CA 1
ATOM 707 C C . LYS A 1 94 ? -4.551 -8.506 10.461 1.00 92.75 94 LYS A C 1
ATOM 709 O O . LYS A 1 94 ? -3.817 -7.523 10.423 1.00 92.75 94 LYS A O 1
ATOM 714 N N . ALA A 1 95 ? -4.387 -9.491 11.348 1.00 91.00 95 ALA A N 1
ATOM 715 C CA . ALA A 1 95 ? -3.278 -9.524 12.311 1.00 91.00 95 ALA A CA 1
ATOM 716 C C . ALA A 1 95 ? -1.902 -9.375 11.629 1.00 91.00 95 ALA A C 1
ATOM 718 O O . ALA A 1 95 ? -1.052 -8.614 12.097 1.00 91.00 95 ALA A O 1
ATOM 719 N N . THR A 1 96 ? -1.739 -10.033 10.478 1.00 93.44 96 THR A N 1
ATOM 720 C CA . THR A 1 96 ? -0.598 -9.898 9.569 1.00 93.44 96 THR A CA 1
ATOM 721 C C . THR A 1 96 ? -1.123 -9.575 8.179 1.00 93.44 96 THR A C 1
ATOM 723 O O . THR A 1 96 ? -1.969 -10.294 7.648 1.00 93.44 96 THR A O 1
ATOM 726 N N . ASN A 1 97 ? -0.627 -8.486 7.603 1.00 94.19 97 ASN A N 1
ATOM 727 C CA . ASN A 1 97 ? -1.031 -7.983 6.301 1.00 94.19 97 ASN A CA 1
ATOM 728 C C . ASN A 1 97 ? 0.092 -8.183 5.301 1.00 94.19 97 ASN A C 1
ATOM 730 O O . ASN A 1 97 ? 1.240 -7.886 5.612 1.00 94.19 97 ASN A O 1
ATOM 734 N N . THR A 1 98 ? -0.237 -8.635 4.099 1.00 96.81 98 THR A N 1
ATOM 735 C CA . THR A 1 98 ? 0.719 -8.733 2.995 1.00 96.81 98 THR A CA 1
ATOM 736 C C . THR A 1 98 ? 0.476 -7.593 2.023 1.00 96.81 98 THR A C 1
ATOM 738 O O . THR A 1 98 ? -0.658 -7.381 1.591 1.00 96.81 98 THR A O 1
ATOM 741 N N . VAL A 1 99 ? 1.536 -6.874 1.671 1.00 97.38 99 VAL A N 1
ATOM 742 C CA . VAL A 1 99 ? 1.491 -5.710 0.791 1.00 97.38 99 VAL A CA 1
ATOM 743 C C . VAL A 1 99 ? 2.384 -5.956 -0.419 1.00 97.38 99 VAL A C 1
ATOM 745 O O . VAL A 1 99 ? 3.560 -6.293 -0.288 1.00 97.38 99 VAL A O 1
ATOM 748 N N . ALA A 1 100 ? 1.813 -5.773 -1.601 1.00 97.38 100 ALA A N 1
ATOM 749 C CA . ALA A 1 100 ? 2.496 -5.828 -2.886 1.00 97.38 100 ALA A CA 1
ATOM 750 C C . ALA A 1 100 ? 2.068 -4.633 -3.749 1.00 97.38 100 ALA A C 1
ATOM 752 O O . ALA A 1 100 ? 1.155 -3.888 -3.397 1.00 97.38 100 ALA A O 1
ATOM 753 N N . VAL A 1 101 ? 2.723 -4.453 -4.889 1.00 95.56 101 VAL A N 1
ATOM 754 C CA . VAL A 1 101 ? 2.355 -3.487 -5.924 1.00 95.56 101 VAL A CA 1
ATOM 755 C C . VAL A 1 101 ? 2.319 -4.202 -7.266 1.00 95.56 101 VAL A C 1
ATOM 757 O O . VAL A 1 101 ? 3.115 -5.107 -7.516 1.00 95.56 101 VAL A O 1
ATOM 760 N N . VAL A 1 102 ? 1.392 -3.798 -8.129 1.00 93.69 102 VAL A N 1
ATOM 761 C CA . VAL A 1 102 ? 1.288 -4.272 -9.513 1.00 93.69 102 VAL A CA 1
ATOM 762 C C . VAL A 1 102 ? 0.809 -3.133 -10.408 1.00 93.69 102 VAL A C 1
ATOM 764 O O . VAL A 1 102 ? 0.046 -2.277 -9.972 1.00 93.69 102 VAL A O 1
ATOM 767 N N . TRP A 1 103 ? 1.247 -3.097 -11.659 1.00 91.31 103 TRP A N 1
ATOM 768 C CA . TRP A 1 103 ? 0.663 -2.248 -12.691 1.00 91.31 103 TRP A CA 1
ATOM 769 C C . TRP A 1 103 ? -0.594 -2.901 -13.249 1.00 91.31 103 TRP A C 1
ATOM 771 O O . TRP A 1 103 ? -0.565 -4.050 -13.692 1.00 91.31 103 TRP A O 1
ATOM 781 N N . LEU A 1 104 ? -1.706 -2.163 -13.252 1.00 87.56 104 LEU A N 1
ATOM 782 C CA . LEU A 1 104 ? -2.955 -2.685 -13.798 1.00 87.56 104 LEU A CA 1
ATOM 783 C C . LEU A 1 104 ? -2.780 -3.085 -15.269 1.00 87.56 104 LEU A C 1
ATOM 785 O O . LEU A 1 104 ? -2.320 -2.301 -16.096 1.00 87.56 104 LEU A O 1
ATOM 789 N N . GLY A 1 105 ? -3.172 -4.315 -15.595 1.00 85.44 105 GLY A N 1
ATOM 790 C CA . GLY A 1 105 ? -3.036 -4.863 -16.944 1.00 85.44 105 GLY A CA 1
ATOM 791 C C . GLY A 1 105 ? -1.643 -5.402 -17.288 1.00 85.44 105 GLY A C 1
ATOM 792 O O . GLY A 1 105 ? -1.471 -5.896 -18.400 1.00 85.44 105 GLY A O 1
ATOM 793 N N . ASP A 1 106 ? -0.679 -5.366 -16.359 1.00 87.00 106 ASP A N 1
ATOM 794 C CA . ASP A 1 106 ? 0.633 -6.000 -16.520 1.00 87.00 106 ASP A CA 1
ATOM 795 C C . ASP A 1 106 ? 1.074 -6.735 -15.243 1.00 87.00 106 ASP A C 1
ATOM 797 O O . ASP A 1 106 ? 1.876 -6.252 -14.442 1.00 87.00 106 ASP A O 1
ATOM 801 N N . GLU A 1 107 ? 0.564 -7.954 -15.059 1.00 87.56 107 GLU A N 1
ATOM 802 C CA . GLU A 1 107 ? 0.859 -8.791 -13.887 1.00 87.56 107 GLU A CA 1
ATOM 803 C C . GLU A 1 107 ? 2.347 -9.155 -13.739 1.00 87.56 107 GLU A C 1
ATOM 805 O O . GLU A 1 107 ? 2.779 -9.505 -12.641 1.00 87.56 107 GLU A O 1
ATOM 810 N N . GLN A 1 108 ? 3.163 -9.042 -14.795 1.00 88.31 108 GLN A N 1
ATOM 811 C CA . GLN A 1 108 ? 4.609 -9.308 -14.710 1.00 88.31 108 GLN A CA 1
ATOM 812 C C . GLN A 1 108 ? 5.342 -8.293 -13.822 1.00 88.31 108 GLN A C 1
ATOM 814 O O . GLN A 1 108 ? 6.432 -8.575 -13.319 1.00 88.31 108 GLN A O 1
ATOM 819 N N . THR A 1 109 ? 4.724 -7.135 -13.589 1.00 89.88 109 THR A N 1
ATOM 820 C CA . THR A 1 109 ? 5.228 -6.080 -12.700 1.00 89.88 109 THR A CA 1
ATOM 821 C C . THR A 1 109 ? 4.968 -6.337 -11.228 1.00 89.88 109 THR A C 1
ATOM 823 O O . THR A 1 109 ? 5.453 -5.577 -10.386 1.00 89.88 109 THR A O 1
ATOM 826 N N . ARG A 1 110 ? 4.188 -7.370 -10.900 1.00 93.94 110 ARG A N 1
ATOM 827 C CA . ARG A 1 110 ? 3.830 -7.681 -9.522 1.00 93.94 110 ARG A CA 1
ATOM 828 C C . ARG A 1 110 ? 5.092 -7.868 -8.682 1.00 93.94 110 ARG A C 1
ATOM 830 O O . ARG A 1 110 ? 6.017 -8.572 -9.090 1.00 93.94 110 ARG A O 1
ATOM 837 N N . THR A 1 111 ? 5.105 -7.260 -7.498 1.00 94.75 111 THR A N 1
ATOM 838 C CA . THR A 1 111 ? 6.152 -7.459 -6.488 1.00 94.75 111 THR A CA 1
ATOM 839 C C . THR A 1 111 ? 6.428 -8.947 -6.277 1.00 94.75 111 THR A C 1
ATOM 841 O O . THR A 1 111 ? 5.509 -9.714 -5.980 1.00 94.75 111 THR A O 1
ATOM 844 N N . LYS A 1 112 ? 7.696 -9.352 -6.384 1.00 95.00 112 LYS A N 1
ATOM 845 C CA . LYS A 1 112 ? 8.124 -10.739 -6.152 1.00 95.00 112 LYS A CA 1
ATOM 846 C C . LYS A 1 112 ? 8.295 -11.058 -4.673 1.00 95.00 112 LYS A C 1
ATOM 848 O O . LYS A 1 112 ? 8.007 -12.180 -4.267 1.00 95.00 112 LYS A O 1
ATOM 853 N N . HIS A 1 113 ? 8.706 -10.073 -3.876 1.00 95.19 113 HIS A N 1
ATOM 854 C CA . HIS A 1 113 ? 8.843 -10.191 -2.424 1.00 95.19 113 HIS A CA 1
ATOM 855 C C . HIS A 1 113 ? 7.902 -9.207 -1.715 1.00 95.19 113 HIS A C 1
ATOM 857 O O . HIS A 1 113 ? 8.308 -8.092 -1.376 1.00 95.19 113 HIS A O 1
ATOM 863 N N . PRO A 1 114 ? 6.619 -9.570 -1.537 1.00 95.19 114 PRO A N 1
ATOM 864 C CA . PRO A 1 114 ? 5.680 -8.756 -0.780 1.00 95.19 114 PRO A CA 1
ATOM 865 C C . PRO A 1 114 ? 6.193 -8.493 0.637 1.00 95.19 114 PRO A C 1
ATOM 867 O O . PRO A 1 114 ? 6.757 -9.383 1.274 1.00 95.19 114 PRO A O 1
ATOM 870 N N . LEU A 1 115 ? 5.951 -7.288 1.146 1.00 96.12 115 LEU A N 1
ATOM 871 C CA . LEU A 1 115 ? 6.289 -6.946 2.524 1.00 96.12 115 LEU A CA 1
ATOM 872 C C . LEU A 1 115 ? 5.118 -7.259 3.448 1.00 96.12 115 LEU A C 1
ATOM 874 O O . LEU A 1 115 ? 3.951 -7.129 3.073 1.00 96.12 115 LEU A O 1
ATOM 878 N N . THR A 1 116 ? 5.436 -7.678 4.667 1.00 94.00 116 THR A N 1
ATOM 879 C CA . THR A 1 116 ? 4.440 -7.953 5.700 1.00 94.00 116 THR A CA 1
ATOM 880 C C . THR A 1 116 ? 4.379 -6.823 6.707 1.00 94.00 116 THR A C 1
ATOM 882 O O . THR A 1 116 ? 5.418 -6.309 7.109 1.00 94.00 116 THR A O 1
ATOM 885 N N . LEU A 1 117 ? 3.172 -6.490 7.152 1.00 90.94 117 LEU A N 1
ATOM 886 C CA . LEU A 1 117 ? 2.935 -5.522 8.212 1.00 90.94 117 LEU A CA 1
ATOM 887 C C . LEU A 1 117 ? 2.001 -6.100 9.270 1.00 90.94 117 LEU A C 1
ATOM 889 O O . LEU A 1 117 ? 0.918 -6.605 8.957 1.00 90.94 117 LEU A O 1
ATOM 893 N N . THR A 1 118 ? 2.401 -6.006 10.531 1.00 89.19 118 THR A N 1
ATOM 894 C CA . THR A 1 118 ? 1.594 -6.475 11.660 1.00 89.19 118 THR A CA 1
ATOM 895 C C . THR A 1 118 ? 0.767 -5.345 12.265 1.00 89.19 118 THR A C 1
ATOM 897 O O . THR A 1 118 ? 1.162 -4.181 12.232 1.00 89.19 118 THR A O 1
ATOM 900 N N . LEU A 1 119 ? -0.386 -5.665 12.867 1.00 80.44 119 LEU A N 1
ATOM 901 C CA . LEU A 1 119 ? -1.194 -4.631 13.534 1.00 80.44 119 LEU A CA 1
ATOM 902 C C . LEU A 1 119 ? -0.460 -3.957 14.705 1.00 80.44 119 LEU A C 1
ATOM 904 O O . LEU A 1 119 ? -0.777 -2.826 15.056 1.00 80.44 119 LEU A O 1
ATOM 908 N N . ALA A 1 120 ? 0.520 -4.627 15.313 1.00 76.06 120 ALA A N 1
ATOM 909 C CA . ALA A 1 120 ? 1.331 -4.038 16.376 1.00 76.06 120 ALA A CA 1
ATOM 910 C C . ALA A 1 120 ? 2.154 -2.839 15.870 1.00 76.06 120 ALA A C 1
ATOM 912 O O . ALA A 1 120 ? 2.372 -1.878 16.606 1.00 76.06 120 ALA A O 1
ATOM 913 N N . GLU A 1 121 ? 2.551 -2.860 14.596 1.00 71.25 121 GLU A N 1
ATOM 914 C CA . GLU A 1 121 ? 3.322 -1.793 13.954 1.00 71.25 121 GLU A CA 1
ATOM 915 C C . GLU A 1 121 ? 2.470 -0.570 13.576 1.00 71.25 121 GLU A C 1
ATOM 917 O O . GLU A 1 121 ? 3.030 0.489 13.326 1.00 71.25 121 GLU A O 1
ATOM 922 N N . LEU A 1 122 ? 1.131 -0.668 13.609 1.00 64.50 122 LEU A N 1
ATOM 923 C CA . LEU A 1 122 ? 0.216 0.480 13.445 1.00 64.50 122 LEU A CA 1
ATOM 924 C C . LEU A 1 122 ? 0.220 1.453 14.631 1.00 64.50 122 LEU A C 1
ATOM 926 O O . LEU A 1 122 ? -0.310 2.556 14.509 1.00 64.50 122 LEU A O 1
ATOM 930 N N . SER A 1 123 ? 0.690 1.011 15.802 1.00 53.78 123 SER A N 1
ATOM 931 C CA . SER A 1 123 ? 0.512 1.730 17.075 1.00 53.78 123 SER A CA 1
ATOM 932 C C . SER A 1 123 ? 1.745 2.534 17.506 1.00 53.78 123 SER A C 1
ATOM 934 O O . SER A 1 123 ? 1.768 3.039 18.628 1.00 53.78 123 SER A O 1
ATOM 936 N 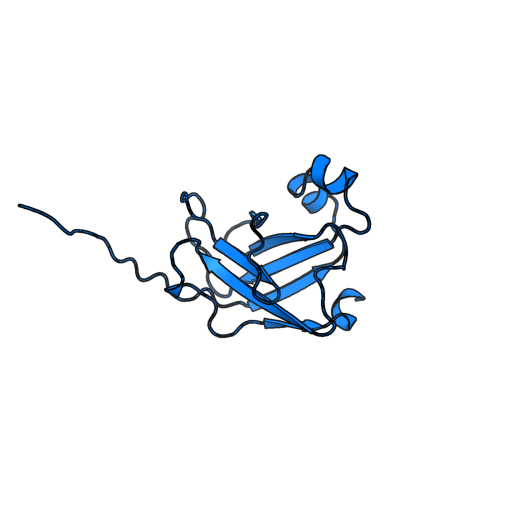N . ARG A 1 124 ? 2.773 2.611 16.655 1.00 47.59 124 ARG A N 1
ATOM 937 C CA . ARG A 1 124 ? 4.005 3.381 16.873 1.00 47.59 124 ARG A CA 1
ATOM 938 C C . ARG A 1 124 ? 4.041 4.597 15.961 1.00 47.59 124 ARG A C 1
ATOM 940 O O . ARG A 1 124 ? 4.554 5.631 16.433 1.00 47.59 124 ARG A O 1
#

Sequence (124 aa):
MDGRGRSLISHAPVELKSVSIRRLDADQEKIAGKEFLGGSKEPLVLNVTTVKPLGNTQRSSGPVIVLNGQNLLNTHPTGQHTLLAFLPDRKALKATNTVAVVWLGDEQTRTKHPLTLTLAELSR

Foldseek 3Di:
DDDDPPVPPLQAAFAWDDKAKEADDPVRDVLCDPVLQVQAPGKMKIKTFTPFFLPDQPDPWGKFKQKQNRTQPQWDDDPGTMIIGMDSDCPSPDQKMWIWMDTPPNRNRIHPDTDIDGPVRHVD

pLDDT: mean 85.13, std 15.84, range [34.66, 97.38]

Secondary structure (DSSP, 8-state):
---------------EEEEEEEEPPHHHHHHH-HHHHHH-SS-EEEEEEESS----TTSSS-EEEEETTEEETTEEEETTTEEEEEESSGGG--SEEEEEEEETTBGGGS-SSPEEEEGGGGG-

Radius of gyration: 15.7 Å; chains: 1; bounding box: 31×28×61 Å